Protein AF-A0A843IU50-F1 (afdb_monomer_lite)

Radius of gyration: 11.83 Å; chains: 1; bounding box: 29×26×30 Å

pLDDT: mean 95.02, std 3.06, range [81.75, 98.06]

Secondary structure (DSSP, 8-state):
-EEEEEGGGHHHHHHH--TTTS-EEEEPTT-SSEEEEE----GGGHHHHHHHHHHTT-EEEE----S----

Structure (mmCIF, N/CA/C/O backbone):
data_AF-A0A843IU50-F1
#
_entry.id   AF-A0A843IU50-F1
#
loop_
_atom_site.group_PDB
_atom_site.id
_atom_site.type_symbol
_atom_site.label_atom_id
_atom_site.label_alt_id
_atom_site.label_comp_id
_atom_site.label_asym_id
_atom_site.label_entity_id
_atom_site.label_seq_id
_atom_site.pdbx_PDB_ins_code
_atom_site.Cartn_x
_atom_site.Cartn_y
_atom_site.Cartn_z
_atom_site.occupancy
_atom_site.B_iso_or_equiv
_atom_site.auth_seq_id
_atom_site.auth_comp_id
_atom_site.auth_asym_id
_atom_site.auth_atom_id
_atom_site.pdbx_PDB_model_num
ATOM 1 N N . LEU A 1 1 ? 7.798 -3.255 -0.478 1.00 94.56 1 LEU A N 1
ATOM 2 C CA . LEU A 1 1 ? 7.253 -2.217 0.429 1.00 94.56 1 LEU A CA 1
ATOM 3 C C . LEU A 1 1 ? 6.262 -2.873 1.374 1.00 94.56 1 LEU A C 1
ATOM 5 O O . LEU A 1 1 ? 5.386 -3.595 0.909 1.00 94.56 1 LEU A O 1
ATOM 9 N N . MET A 1 2 ? 6.404 -2.640 2.673 1.00 97.69 2 MET A N 1
ATOM 10 C CA . MET A 1 2 ? 5.489 -3.139 3.702 1.00 97.69 2 MET A CA 1
ATOM 11 C C . MET A 1 2 ? 4.936 -1.959 4.494 1.00 97.69 2 MET A C 1
ATOM 13 O O . MET A 1 2 ? 5.670 -0.999 4.711 1.00 97.69 2 MET A O 1
ATOM 17 N N . ALA A 1 3 ? 3.667 -2.003 4.892 1.00 97.88 3 ALA A N 1
ATOM 18 C CA . ALA A 1 3 ? 3.060 -0.955 5.711 1.00 97.88 3 ALA A CA 1
ATOM 19 C C . ALA A 1 3 ? 1.818 -1.462 6.446 1.00 97.88 3 ALA A C 1
ATOM 21 O O . ALA A 1 3 ? 1.081 -2.291 5.918 1.00 97.88 3 ALA A O 1
ATOM 22 N N . ASP A 1 4 ? 1.534 -0.884 7.606 1.00 98.06 4 ASP A N 1
ATOM 23 C CA . ASP A 1 4 ? 0.242 -1.017 8.271 1.00 98.06 4 ASP A CA 1
ATOM 24 C C . ASP A 1 4 ? -0.677 0.102 7.787 1.00 98.06 4 ASP A C 1
ATOM 26 O O . ASP A 1 4 ? -0.301 1.276 7.819 1.00 98.06 4 ASP A O 1
ATOM 30 N N . ILE A 1 5 ? -1.891 -0.235 7.361 1.00 98.00 5 ILE A N 1
ATOM 31 C CA . ILE A 1 5 ? -2.849 0.709 6.778 1.00 98.00 5 ILE A CA 1
ATOM 32 C C . ILE A 1 5 ? -4.208 0.587 7.468 1.00 98.00 5 ILE A C 1
ATOM 34 O O . ILE A 1 5 ? -4.641 -0.534 7.750 1.00 98.00 5 ILE A O 1
ATOM 38 N N . PRO A 1 6 ? -4.922 1.708 7.690 1.00 98.06 6 PRO A N 1
ATOM 39 C CA . PRO A 1 6 ? -6.310 1.665 8.129 1.00 98.06 6 PRO A CA 1
ATOM 40 C C . PRO A 1 6 ? -7.175 0.833 7.177 1.00 98.06 6 PRO A C 1
ATOM 42 O O . PRO A 1 6 ? -7.154 1.019 5.957 1.00 98.06 6 PRO A O 1
ATOM 45 N N . LYS A 1 7 ? -7.957 -0.095 7.728 1.00 97.38 7 LYS A N 1
ATOM 46 C CA . LYS A 1 7 ? -8.734 -1.071 6.951 1.00 97.38 7 LYS A CA 1
ATOM 47 C C . LYS A 1 7 ? -9.727 -0.404 5.992 1.00 97.38 7 LYS A C 1
ATOM 49 O O . LYS A 1 7 ? -9.938 -0.895 4.886 1.00 97.38 7 LYS A O 1
ATOM 54 N N . ASP A 1 8 ? -10.268 0.757 6.363 1.00 97.69 8 ASP A N 1
ATOM 55 C CA . ASP A 1 8 ? -11.175 1.570 5.539 1.00 97.69 8 ASP A CA 1
ATOM 56 C C . ASP A 1 8 ? -10.485 2.240 4.331 1.00 97.69 8 ASP A C 1
ATOM 58 O O . ASP A 1 8 ? -11.157 2.709 3.410 1.00 97.69 8 ASP A O 1
ATOM 62 N N . LYS A 1 9 ? -9.147 2.286 4.298 1.00 97.44 9 LYS A N 1
ATOM 63 C CA . LYS A 1 9 ? -8.353 2.813 3.174 1.00 97.44 9 LYS A CA 1
ATOM 64 C C . LYS A 1 9 ? -7.812 1.729 2.246 1.00 97.44 9 LYS A C 1
ATOM 66 O O . LYS A 1 9 ? -7.224 2.072 1.219 1.00 97.44 9 LYS A O 1
ATOM 71 N N . LEU A 1 10 ? -8.044 0.448 2.542 1.00 95.00 10 LEU A N 1
ATOM 72 C CA . LEU A 1 10 ? -7.488 -0.668 1.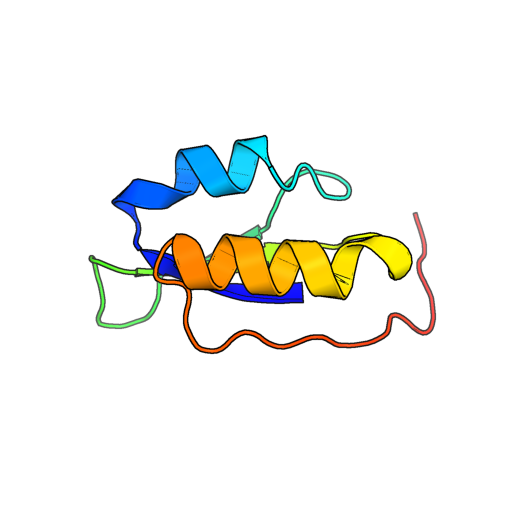772 1.00 95.00 10 LEU A CA 1
ATOM 73 C C . LEU A 1 10 ? -7.840 -0.600 0.276 1.00 95.00 10 LEU A C 1
ATOM 75 O O . LEU A 1 10 ? -6.966 -0.799 -0.562 1.00 95.00 10 LEU A O 1
ATOM 79 N N . GLY A 1 11 ? -9.076 -0.234 -0.076 1.00 94.81 11 GLY A N 1
ATOM 80 C CA . GLY A 1 11 ? -9.481 -0.118 -1.484 1.00 94.81 11 GLY A CA 1
ATOM 81 C C . GLY A 1 11 ? -8.682 0.937 -2.266 1.00 94.81 11 GLY A C 1
ATOM 82 O O . GLY A 1 11 ? -8.337 0.728 -3.430 1.00 94.81 11 GLY A O 1
ATOM 83 N N . LYS A 1 12 ? -8.303 2.048 -1.614 1.00 95.62 12 LYS A N 1
ATOM 84 C CA . LYS A 1 12 ? -7.425 3.058 -2.231 1.00 95.62 12 LYS A CA 1
ATOM 85 C C . LYS A 1 12 ? -6.020 2.507 -2.441 1.00 95.62 12 LYS A C 1
ATOM 87 O O . LYS A 1 12 ? -5.448 2.710 -3.504 1.00 95.62 12 LYS A O 1
ATOM 92 N N . VAL A 1 13 ?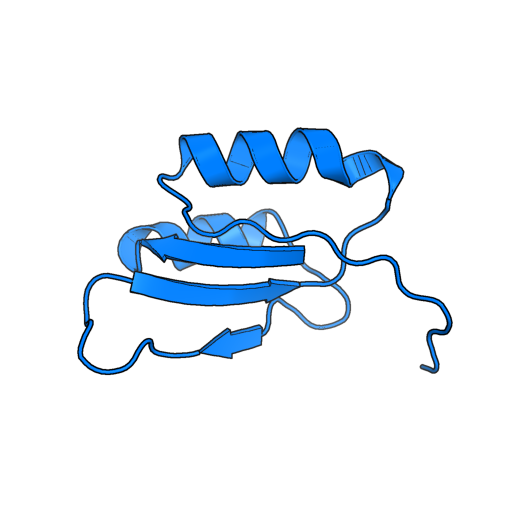 -5.483 1.786 -1.458 1.00 94.62 13 VAL A N 1
ATOM 93 C CA . VAL A 1 13 ? -4.169 1.139 -1.570 1.00 94.62 13 VAL A CA 1
ATOM 94 C C . VAL A 1 13 ? -4.148 0.134 -2.719 1.00 94.62 13 VAL A C 1
ATOM 96 O O . VAL A 1 13 ? -3.241 0.194 -3.539 1.00 94.62 13 VAL A O 1
ATOM 99 N N . GLN A 1 14 ? -5.152 -0.739 -2.827 1.00 93.06 14 GLN A N 1
ATOM 100 C CA . GLN A 1 14 ? -5.235 -1.723 -3.914 1.00 93.06 14 GLN A CA 1
ATOM 101 C C . GLN A 1 14 ? -5.278 -1.068 -5.301 1.00 93.06 14 GLN A C 1
ATOM 103 O O . GLN A 1 14 ? -4.699 -1.596 -6.243 1.00 93.06 14 GLN A O 1
ATOM 108 N N . SER A 1 15 ? -5.922 0.097 -5.413 1.00 93.69 15 SER A N 1
ATOM 109 C CA . SER A 1 15 ? -5.993 0.847 -6.672 1.00 93.69 15 SER A CA 1
ATOM 110 C C . SER A 1 15 ? -4.666 1.520 -7.035 1.00 93.69 15 SER A C 1
ATOM 112 O O . SER A 1 15 ? -4.316 1.601 -8.207 1.00 93.69 15 SER A O 1
ATOM 114 N N . MET A 1 16 ? -3.931 2.027 -6.041 1.00 92.31 16 MET A N 1
ATOM 115 C CA . MET A 1 16 ? -2.662 2.732 -6.259 1.00 92.31 16 MET A CA 1
ATOM 116 C C . MET A 1 16 ? -1.476 1.785 -6.447 1.00 92.31 16 MET A C 1
ATOM 118 O O . MET A 1 16 ? -0.526 2.129 -7.142 1.00 92.31 16 MET A O 1
ATOM 122 N N . PHE A 1 17 ? -1.516 0.611 -5.817 1.00 93.25 17 PHE A N 1
ATOM 123 C CA . PHE A 1 17 ? -0.401 -0.330 -5.790 1.00 93.25 17 PHE A CA 1
ATOM 124 C C . PHE A 1 17 ? -0.837 -1.686 -6.355 1.00 93.25 17 PHE A C 1
ATOM 126 O O . PHE A 1 17 ? -1.110 -2.609 -5.585 1.00 93.25 17 PHE A O 1
ATOM 133 N N . PRO A 1 18 ? -0.893 -1.834 -7.693 1.00 87.75 18 PRO A N 1
ATOM 134 C CA . PRO A 1 18 ? -1.292 -3.089 -8.329 1.00 87.75 18 PRO A CA 1
ATOM 135 C C . PRO A 1 18 ? -0.275 -4.218 -8.106 1.00 87.75 18 PRO A C 1
ATOM 137 O O . PRO A 1 18 ? -0.639 -5.385 -8.192 1.00 87.75 18 PRO A O 1
ATOM 140 N N . GLY A 1 19 ? 0.982 -3.901 -7.774 1.00 87.88 19 GLY A N 1
ATOM 141 C CA . GLY A 1 19 ? 2.019 -4.896 -7.497 1.00 87.88 19 GLY A CA 1
ATOM 142 C C . GLY A 1 19 ? 2.287 -5.837 -8.674 1.00 87.88 19 GLY A C 1
ATOM 143 O O . GLY A 1 19 ? 2.044 -5.492 -9.826 1.00 87.88 19 GLY A O 1
ATOM 144 N N . LEU A 1 20 ? 2.783 -7.042 -8.374 1.00 88.75 20 LEU A N 1
ATOM 145 C CA . LEU A 1 20 ? 2.940 -8.108 -9.374 1.00 88.75 20 LEU A CA 1
ATOM 146 C C . LEU A 1 20 ? 1.615 -8.847 -9.632 1.00 88.75 20 LEU A C 1
ATOM 148 O O . LEU A 1 20 ? 1.274 -9.125 -10.775 1.00 88.75 20 LEU A O 1
ATOM 152 N N . ALA A 1 21 ? 0.866 -9.145 -8.567 1.00 87.31 21 ALA A N 1
ATOM 153 C CA . ALA A 1 21 ? -0.435 -9.822 -8.611 1.00 87.31 21 ALA A CA 1
ATOM 154 C C . ALA A 1 21 ? -1.437 -9.205 -7.611 1.00 87.31 21 ALA A C 1
ATOM 156 O O . ALA A 1 21 ? -2.371 -9.861 -7.156 1.00 87.31 21 ALA A O 1
ATOM 157 N N . GLY A 1 22 ? -1.212 -7.947 -7.232 1.00 89.31 22 GLY A N 1
ATOM 158 C CA . GLY A 1 22 ? -1.875 -7.272 -6.120 1.00 89.31 22 GLY A CA 1
ATOM 159 C C . GLY A 1 22 ? -1.009 -7.198 -4.856 1.00 89.31 22 GLY A C 1
ATOM 160 O O . GLY A 1 22 ? 0.003 -7.897 -4.737 1.00 89.31 22 GLY A O 1
ATOM 161 N N . PRO A 1 23 ? -1.388 -6.341 -3.892 1.00 95.31 23 PRO A N 1
ATOM 162 C CA . PRO A 1 23 ? -0.785 -6.334 -2.570 1.00 95.31 23 PRO A CA 1
ATOM 163 C C . PRO A 1 23 ? -1.258 -7.554 -1.771 1.00 95.31 23 PRO A C 1
ATOM 165 O O . PRO A 1 23 ? -2.453 -7.848 -1.712 1.00 95.31 23 PRO A O 1
ATOM 168 N N . THR A 1 24 ? -0.340 -8.223 -1.080 1.00 96.12 24 THR A N 1
ATOM 169 C CA . THR A 1 24 ? -0.698 -9.183 -0.031 1.00 96.12 24 THR A CA 1
ATOM 170 C C . THR A 1 24 ? -1.281 -8.419 1.152 1.00 96.12 24 THR A C 1
ATOM 172 O O . THR A 1 24 ? -0.706 -7.414 1.568 1.00 96.12 24 THR A O 1
ATOM 175 N N . VAL A 1 25 ? -2.394 -8.900 1.710 1.00 96.75 25 VAL A N 1
ATOM 176 C CA . VAL A 1 25 ? -3.085 -8.275 2.849 1.00 96.75 25 VAL A CA 1
ATOM 177 C C . VAL A 1 25 ? -3.179 -9.272 3.998 1.00 96.75 25 VAL A C 1
ATOM 179 O O . VAL A 1 25 ? -3.640 -10.396 3.810 1.00 96.75 25 VAL A O 1
ATOM 182 N N . MET A 1 26 ? -2.758 -8.859 5.191 1.00 97.38 26 MET A N 1
ATOM 183 C CA . MET A 1 26 ? -2.783 -9.669 6.410 1.00 97.38 26 MET A CA 1
ATOM 184 C C . MET A 1 26 ? -3.510 -8.921 7.530 1.00 97.38 26 MET A C 1
ATOM 186 O O . MET A 1 26 ? -3.339 -7.712 7.698 1.00 97.38 26 MET A O 1
ATOM 190 N N . ASN A 1 27 ? -4.303 -9.643 8.323 1.00 97.44 27 ASN A N 1
ATOM 191 C CA . ASN A 1 27 ? -4.900 -9.089 9.537 1.00 97.44 27 ASN A CA 1
ATOM 192 C C . ASN A 1 27 ? -3.827 -8.941 10.621 1.00 97.44 27 ASN A C 1
ATOM 194 O O . ASN A 1 27 ? -3.011 -9.843 10.816 1.00 97.44 27 ASN A O 1
ATOM 198 N N . ILE A 1 28 ? -3.852 -7.825 11.346 1.00 96.88 28 ILE A N 1
ATOM 199 C CA . ILE A 1 28 ? -2.947 -7.598 12.474 1.00 96.88 28 ILE A CA 1
ATOM 200 C C . ILE A 1 28 ? -3.600 -8.172 13.732 1.00 96.88 28 ILE A C 1
ATOM 202 O O . ILE A 1 28 ? -4.741 -7.850 14.055 1.00 96.88 28 ILE A O 1
ATOM 206 N N . ALA A 1 29 ? -2.883 -9.038 14.448 1.00 97.19 29 ALA A N 1
ATOM 207 C CA . ALA A 1 29 ? -3.411 -9.681 15.646 1.00 97.19 29 ALA A CA 1
ATOM 208 C C . ALA A 1 29 ? -3.875 -8.641 16.683 1.00 97.19 29 ALA A C 1
ATOM 210 O O . ALA A 1 29 ? -3.140 -7.714 17.022 1.00 97.19 29 ALA A O 1
ATOM 211 N N . GLY A 1 30 ? -5.103 -8.803 17.182 1.00 96.88 30 GLY A N 1
ATOM 212 C CA . GLY A 1 30 ? -5.699 -7.891 18.163 1.00 96.88 30 GLY A CA 1
ATOM 213 C C . GLY A 1 30 ? -6.136 -6.534 17.601 1.00 96.88 30 GLY A C 1
ATOM 214 O O . GLY A 1 30 ? -6.416 -5.631 18.387 1.00 96.88 30 GLY A O 1
ATOM 215 N N . ARG A 1 31 ? -6.188 -6.366 16.271 1.00 95.75 31 ARG A N 1
ATOM 216 C CA . ARG A 1 31 ? -6.644 -5.133 15.619 1.00 95.75 31 ARG A CA 1
ATOM 217 C C . ARG A 1 31 ? -7.647 -5.412 14.508 1.00 95.75 31 ARG A C 1
ATOM 219 O O . ARG A 1 31 ? -7.352 -6.140 13.567 1.00 95.75 31 ARG A O 1
ATOM 226 N N . ASP A 1 32 ? -8.784 -4.727 14.573 1.00 96.12 32 ASP A N 1
ATOM 227 C CA . ASP A 1 32 ? -9.805 -4.750 13.517 1.00 96.12 32 ASP A CA 1
ATOM 228 C C . ASP A 1 32 ? -9.766 -3.501 12.625 1.00 96.12 32 ASP A C 1
ATOM 230 O O . ASP A 1 32 ? -10.357 -3.481 11.542 1.00 96.12 32 ASP A O 1
ATOM 234 N N . ASP A 1 33 ? -9.058 -2.461 13.072 1.00 97.12 33 ASP A N 1
ATOM 235 C CA . ASP A 1 33 ? -8.968 -1.150 12.432 1.00 97.12 33 ASP A CA 1
ATOM 236 C C . ASP A 1 33 ? -7.834 -1.048 11.402 1.00 97.12 33 ASP A C 1
ATOM 238 O O . ASP A 1 33 ? -7.852 -0.152 10.560 1.00 97.12 33 ASP A O 1
ATOM 242 N N . MET A 1 34 ? -6.866 -1.967 11.439 1.00 97.50 34 MET A N 1
ATOM 243 C CA . MET A 1 34 ? -5.653 -1.935 10.620 1.00 97.50 34 MET A CA 1
ATOM 244 C C . MET A 1 34 ? -5.382 -3.286 9.953 1.00 97.50 34 MET A C 1
ATOM 246 O O . MET A 1 34 ? -5.673 -4.346 10.505 1.00 97.50 34 MET A O 1
ATOM 250 N N . VAL A 1 35 ? -4.754 -3.236 8.784 1.00 97.94 35 VAL A N 1
ATOM 251 C CA . VAL A 1 35 ? -4.225 -4.398 8.060 1.00 97.94 35 VAL A CA 1
ATOM 252 C C . VAL A 1 35 ? -2.779 -4.140 7.662 1.00 97.94 35 VAL A C 1
ATOM 254 O O . VAL A 1 35 ? -2.413 -3.003 7.369 1.00 97.94 35 VAL A O 1
ATOM 257 N N . ALA A 1 36 ? -1.966 -5.189 7.617 1.00 98.00 36 ALA A N 1
ATOM 258 C CA . ALA A 1 36 ? -0.622 -5.116 7.062 1.00 98.00 36 ALA A CA 1
ATOM 259 C C . ALA A 1 36 ? -0.680 -5.418 5.562 1.00 98.00 36 ALA A C 1
ATOM 261 O O . ALA A 1 36 ? -1.299 -6.401 5.142 1.00 98.00 36 ALA A O 1
ATOM 262 N N . ILE A 1 37 ? -0.029 -4.584 4.757 1.00 97.19 37 ILE A N 1
ATOM 263 C CA . ILE A 1 37 ? 0.133 -4.792 3.321 1.00 97.19 37 ILE A CA 1
ATOM 264 C C . ILE A 1 37 ? 1.585 -5.115 2.987 1.00 97.19 37 ILE A C 1
ATOM 266 O O . ILE A 1 37 ? 2.515 -4.566 3.581 1.00 97.19 37 ILE A O 1
ATOM 270 N N . HIS A 1 38 ? 1.779 -5.963 1.983 1.00 96.44 38 HIS A N 1
ATOM 271 C CA . HIS A 1 38 ? 3.071 -6.167 1.343 1.00 96.44 38 HIS A CA 1
ATOM 272 C C . HIS A 1 38 ? 2.892 -6.092 -0.171 1.00 96.44 38 HIS A C 1
ATOM 274 O O . HIS A 1 38 ? 2.121 -6.849 -0.753 1.00 96.44 38 HIS A O 1
ATOM 280 N N . VAL A 1 39 ? 3.601 -5.163 -0.808 1.00 95.56 39 VAL A N 1
ATOM 281 C CA . VAL A 1 39 ? 3.541 -4.953 -2.253 1.00 95.56 39 VAL A CA 1
ATOM 282 C C . VAL A 1 39 ? 4.923 -4.682 -2.839 1.00 95.56 39 VAL A C 1
ATOM 284 O O . VAL A 1 39 ? 5.758 -3.997 -2.236 1.00 95.56 39 VAL A O 1
ATOM 287 N N . VAL A 1 40 ? 5.169 -5.243 -4.020 1.00 94.50 40 VAL A N 1
ATOM 288 C CA . VAL A 1 40 ? 6.347 -4.948 -4.840 1.00 94.50 40 VAL A CA 1
ATOM 289 C C . VAL A 1 40 ? 6.048 -3.697 -5.659 1.00 94.50 40 VAL A C 1
ATOM 291 O O . VAL A 1 40 ? 5.001 -3.618 -6.293 1.00 94.50 40 VAL A O 1
ATOM 294 N N . ILE A 1 41 ? 6.952 -2.723 -5.623 1.00 93.94 41 ILE A N 1
ATOM 295 C CA . ILE A 1 41 ? 6.862 -1.482 -6.400 1.00 93.94 41 ILE A CA 1
ATOM 296 C C . ILE A 1 41 ? 8.210 -1.205 -7.056 1.00 93.94 41 ILE A C 1
ATOM 298 O O . ILE A 1 41 ? 9.240 -1.675 -6.562 1.00 93.94 41 ILE A O 1
ATOM 302 N N . ASP A 1 42 ? 8.205 -0.429 -8.136 1.00 93.12 42 ASP A N 1
ATOM 303 C CA . ASP A 1 42 ? 9.439 0.038 -8.757 1.00 93.12 42 ASP A CA 1
ATOM 304 C C . ASP A 1 42 ? 10.219 0.954 -7.805 1.00 93.12 42 ASP A C 1
ATOM 306 O O . ASP A 1 42 ? 9.652 1.763 -7.068 1.00 93.12 42 ASP A O 1
ATOM 310 N N . ASN A 1 43 ? 11.551 0.860 -7.853 1.00 92.94 43 ASN A N 1
ATOM 311 C CA . ASN A 1 43 ? 12.436 1.629 -6.972 1.00 92.94 43 ASN A CA 1
ATOM 312 C C . ASN A 1 43 ? 12.241 3.149 -7.140 1.00 92.94 43 ASN A C 1
ATOM 314 O O . ASN A 1 43 ? 12.171 3.888 -6.159 1.00 92.94 43 ASN A O 1
ATOM 318 N N . LYS A 1 44 ? 12.046 3.603 -8.385 1.00 94.75 44 LYS A N 1
ATOM 319 C CA . LYS A 1 44 ? 11.790 5.015 -8.712 1.00 94.75 44 LYS A CA 1
ATOM 320 C C . LYS A 1 44 ? 10.548 5.587 -8.005 1.00 94.75 44 LYS A C 1
ATOM 322 O O . LYS A 1 44 ? 10.512 6.783 -7.747 1.00 94.75 44 LYS A O 1
ATOM 327 N N . ASP A 1 45 ? 9.579 4.737 -7.656 1.00 94.81 45 ASP A N 1
ATOM 328 C CA . ASP A 1 45 ? 8.296 5.143 -7.076 1.00 94.81 45 ASP A CA 1
ATOM 329 C C . ASP A 1 45 ? 8.292 5.055 -5.539 1.00 94.81 45 ASP A C 1
ATOM 331 O O . ASP A 1 45 ? 7.292 5.383 -4.900 1.00 94.81 45 ASP A O 1
ATOM 335 N N . ILE A 1 46 ? 9.396 4.626 -4.907 1.00 94.88 46 ILE A N 1
ATOM 336 C CA . ILE A 1 46 ? 9.457 4.409 -3.451 1.00 94.88 46 ILE A CA 1
ATOM 337 C C . ILE A 1 46 ? 9.098 5.678 -2.676 1.00 94.88 46 ILE A C 1
ATOM 339 O O . ILE A 1 46 ? 8.304 5.616 -1.737 1.00 94.88 46 ILE A O 1
ATOM 343 N N . TYR A 1 47 ? 9.668 6.824 -3.051 1.00 95.69 47 TYR A N 1
ATOM 344 C CA . TYR A 1 47 ? 9.443 8.077 -2.331 1.00 95.69 47 TYR A CA 1
ATOM 345 C C . TYR A 1 47 ? 7.968 8.502 -2.377 1.00 95.69 47 TYR A C 1
ATOM 347 O O . TYR A 1 47 ? 7.367 8.816 -1.344 1.00 95.69 47 TYR A O 1
ATOM 355 N N . ASP A 1 48 ? 7.360 8.439 -3.560 1.00 96.50 48 ASP A N 1
ATOM 356 C CA . ASP A 1 48 ? 5.957 8.795 -3.761 1.00 96.50 48 ASP A CA 1
ATOM 357 C C . ASP A 1 48 ? 5.019 7.803 -3.071 1.00 96.50 48 ASP A C 1
ATOM 359 O O . ASP A 1 48 ? 4.049 8.212 -2.428 1.00 96.50 48 ASP A O 1
ATOM 363 N N . ALA A 1 49 ? 5.347 6.509 -3.112 1.00 95.94 49 ALA A N 1
ATOM 364 C CA . ALA A 1 49 ? 4.599 5.468 -2.423 1.00 95.94 49 ALA A CA 1
ATOM 365 C C . ALA A 1 49 ? 4.589 5.678 -0.903 1.00 95.94 49 ALA A C 1
ATOM 367 O O . ALA A 1 49 ? 3.525 5.631 -0.284 1.00 95.94 49 ALA A O 1
ATOM 368 N N . VAL A 1 50 ? 5.748 5.956 -0.294 1.00 96.81 50 VAL A N 1
ATOM 369 C CA . VAL A 1 50 ? 5.845 6.227 1.150 1.00 96.81 50 VAL A CA 1
ATOM 370 C C . VAL A 1 50 ? 5.003 7.449 1.516 1.00 96.81 50 VAL A C 1
ATOM 372 O O . VAL A 1 50 ? 4.183 7.369 2.431 1.00 96.81 50 VAL A O 1
ATOM 375 N N . ASN A 1 51 ? 5.133 8.549 0.771 1.00 97.31 51 ASN A N 1
ATOM 376 C CA . ASN A 1 51 ? 4.346 9.762 1.005 1.00 97.31 51 ASN A CA 1
ATOM 377 C C . ASN A 1 51 ? 2.835 9.521 0.867 1.00 97.31 51 ASN A C 1
ATOM 379 O O . ASN A 1 51 ? 2.046 10.016 1.677 1.00 97.31 51 ASN A O 1
ATOM 383 N N . ALA A 1 52 ? 2.411 8.768 -0.148 1.00 96.44 52 ALA A N 1
ATOM 384 C CA . ALA A 1 52 ? 1.006 8.435 -0.363 1.00 96.44 52 ALA A CA 1
ATOM 385 C C . ALA A 1 52 ? 0.446 7.591 0.790 1.00 96.44 52 ALA A C 1
ATOM 387 O O . ALA A 1 52 ? -0.631 7.892 1.310 1.00 96.44 52 ALA A O 1
ATOM 388 N N . LEU A 1 53 ? 1.190 6.576 1.239 1.00 97.06 53 LEU A N 1
ATOM 389 C CA . LEU A 1 53 ? 0.789 5.742 2.370 1.00 97.06 53 LEU A CA 1
ATOM 390 C C . LEU A 1 53 ? 0.724 6.547 3.669 1.00 97.06 53 LEU A C 1
ATOM 392 O O . LEU A 1 53 ? -0.260 6.422 4.393 1.00 97.06 53 LEU A O 1
ATOM 396 N N . GLN A 1 54 ? 1.692 7.428 3.939 1.00 97.00 54 GLN A N 1
ATOM 397 C CA . GLN A 1 54 ? 1.651 8.319 5.107 1.00 97.00 54 GLN A CA 1
ATOM 398 C C . GLN A 1 54 ? 0.398 9.204 5.105 1.00 97.00 54 GLN A C 1
ATOM 400 O O . GLN A 1 54 ? -0.297 9.291 6.118 1.00 97.00 54 GLN A O 1
ATOM 405 N N . LYS A 1 55 ? 0.045 9.801 3.958 1.00 97.62 55 LYS A N 1
ATOM 406 C CA . LYS A 1 55 ? -1.180 10.614 3.807 1.00 97.62 55 LYS A CA 1
ATOM 407 C C . LYS A 1 55 ? -2.468 9.813 4.014 1.00 97.62 55 LYS A C 1
ATOM 409 O O . LYS A 1 55 ? -3.484 10.384 4.400 1.00 97.62 55 LYS A O 1
ATOM 414 N N . LEU A 1 56 ? -2.439 8.502 3.776 1.00 96.31 56 LEU A N 1
ATOM 415 C CA . LEU A 1 56 ? -3.555 7.596 4.053 1.00 96.31 56 LEU A CA 1
ATOM 416 C C . LEU A 1 56 ? -3.605 7.101 5.507 1.0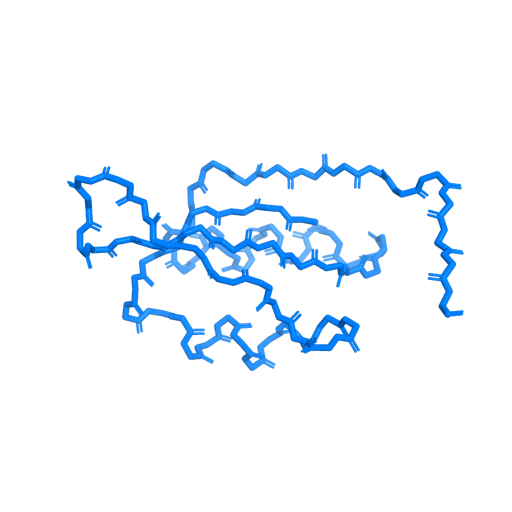0 96.31 56 LEU A C 1
ATOM 418 O O . LEU A 1 56 ? -4.476 6.299 5.837 1.00 96.31 56 LEU A O 1
ATOM 422 N N . GLY A 1 57 ? -2.713 7.578 6.378 1.00 96.62 57 GLY A N 1
ATOM 423 C CA . GLY A 1 57 ? -2.620 7.131 7.768 1.00 96.62 57 GLY A CA 1
ATOM 424 C C . GLY A 1 57 ? -1.784 5.864 7.948 1.00 96.62 57 GLY A C 1
ATOM 425 O O . GLY A 1 57 ? -1.891 5.207 8.983 1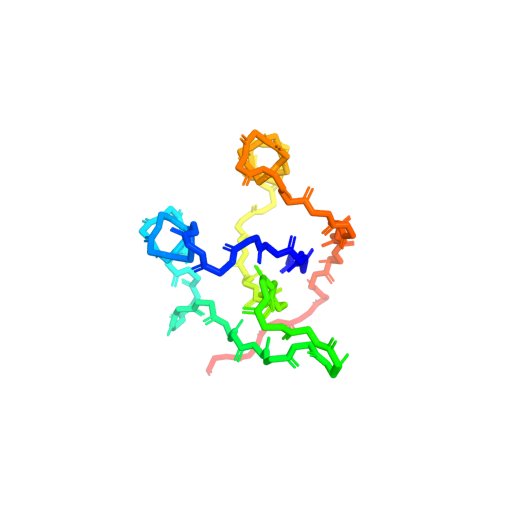.00 96.62 57 GLY A O 1
ATOM 426 N N . GLY A 1 58 ? -0.970 5.519 6.950 1.00 96.75 58 GLY A N 1
ATOM 427 C CA . GLY A 1 58 ? -0.073 4.379 6.995 1.00 96.75 58 GLY A CA 1
ATOM 428 C C . GLY A 1 58 ? 1.033 4.532 8.030 1.00 96.75 58 GLY A C 1
ATOM 429 O O . GLY A 1 58 ? 1.606 5.608 8.210 1.00 96.75 58 GLY A O 1
ATOM 430 N N . LYS A 1 59 ? 1.321 3.433 8.723 1.00 96.31 59 LYS A N 1
ATOM 431 C CA . LYS A 1 59 ? 2.303 3.330 9.807 1.00 96.31 59 LYS A CA 1
ATOM 432 C C . LYS A 1 59 ?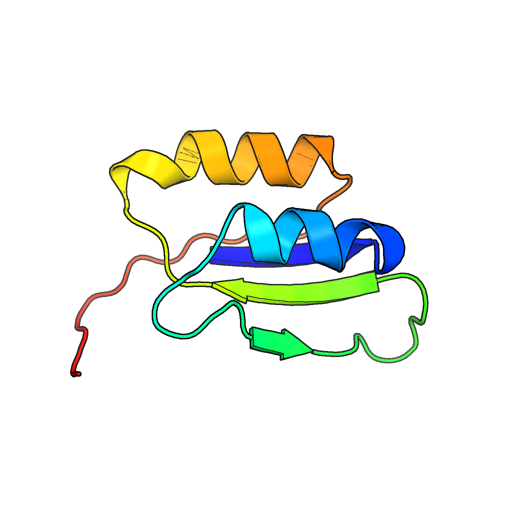 3.244 2.163 9.534 1.00 96.31 59 LYS A C 1
ATOM 434 O O . LYS A 1 59 ? 2.956 1.322 8.690 1.00 96.31 59 LYS A O 1
ATOM 439 N N . GLY A 1 60 ? 4.385 2.136 10.225 1.00 96.25 60 GLY A N 1
ATOM 440 C CA . GLY A 1 60 ? 5.338 1.027 10.106 1.00 96.25 60 GLY A CA 1
ATOM 441 C C . GLY A 1 60 ? 5.791 0.778 8.664 1.00 96.25 60 GLY A C 1
ATOM 442 O O . GLY A 1 60 ? 5.865 -0.368 8.242 1.00 96.25 60 GLY A O 1
ATOM 443 N N . ILE A 1 61 ? 6.018 1.839 7.881 1.00 97.62 61 ILE A N 1
ATOM 444 C CA . ILE A 1 61 ? 6.356 1.704 6.461 1.00 97.62 61 ILE A CA 1
ATOM 445 C C . ILE A 1 61 ? 7.816 1.264 6.333 1.00 97.62 61 ILE A C 1
ATOM 447 O O . ILE A 1 61 ? 8.722 2.004 6.714 1.00 97.62 61 ILE A O 1
ATOM 451 N N . LEU A 1 62 ? 8.039 0.076 5.774 1.00 96.75 62 LEU A N 1
ATOM 452 C CA . LEU A 1 62 ? 9.361 -0.495 5.532 1.00 96.75 62 LEU A CA 1
ATOM 453 C C . LEU A 1 62 ? 9.612 -0.657 4.031 1.00 96.75 62 LEU A C 1
ATOM 455 O O . LEU A 1 62 ? 8.753 -1.114 3.266 1.00 96.75 62 LEU A O 1
ATOM 459 N N . THR A 1 63 ? 10.829 -0.327 3.610 1.00 95.38 63 THR A N 1
ATOM 460 C CA . THR A 1 63 ? 11.322 -0.579 2.254 1.00 95.38 63 THR A CA 1
ATOM 461 C C . THR A 1 63 ? 12.496 -1.540 2.342 1.00 95.38 63 THR A C 1
ATOM 463 O O . THR A 1 63 ? 13.344 -1.424 3.222 1.00 95.38 63 THR A O 1
ATOM 466 N N . LEU A 1 64 ? 12.500 -2.531 1.458 1.00 93.81 64 LEU A N 1
ATOM 467 C CA . LEU A 1 64 ? 13.549 -3.534 1.358 1.00 93.81 64 LEU A CA 1
ATOM 468 C C . LEU A 1 64 ? 13.889 -3.664 -0.129 1.00 93.81 64 LEU A C 1
ATOM 470 O O . LEU A 1 64 ? 12.952 -3.768 -0.933 1.00 93.81 64 LEU A O 1
ATOM 474 N N . PRO A 1 65 ? 15.175 -3.616 -0.513 1.00 92.69 65 PRO A N 1
ATOM 475 C CA . PRO A 1 65 ? 15.570 -3.915 -1.880 1.00 92.69 65 PRO A CA 1
ATOM 476 C C . PRO A 1 65 ? 15.293 -5.392 -2.191 1.00 92.69 65 PRO A C 1
ATOM 478 O O . PRO A 1 65 ? 15.322 -6.242 -1.302 1.00 92.69 65 PRO A O 1
ATOM 481 N N . ILE A 1 66 ? 15.010 -5.692 -3.458 1.00 91.94 66 ILE A N 1
ATOM 482 C CA . ILE A 1 66 ? 14.880 -7.066 -3.945 1.00 91.94 66 ILE A CA 1
ATOM 483 C C . ILE A 1 66 ? 16.177 -7.419 -4.667 1.00 91.94 66 ILE A C 1
ATOM 485 O O . ILE A 1 66 ? 16.456 -6.863 -5.727 1.00 91.94 66 ILE A O 1
ATOM 489 N N . ASP A 1 67 ? 16.944 -8.354 -4.110 1.00 93.75 67 ASP A N 1
ATOM 490 C CA . ASP A 1 67 ? 18.206 -8.806 -4.712 1.00 93.75 67 ASP A CA 1
ATOM 491 C C . ASP A 1 67 ? 17.974 -9.668 -5.958 1.00 93.75 67 ASP A C 1
ATOM 493 O O . ASP A 1 67 ? 18.753 -9.649 -6.912 1.00 93.75 67 ASP A O 1
ATOM 497 N N . ARG A 1 68 ? 16.890 -10.452 -5.954 1.00 92.94 68 ARG A N 1
ATOM 498 C CA . ARG A 1 68 ? 16.523 -11.330 -7.062 1.00 92.94 68 ARG A CA 1
ATOM 499 C C . ARG A 1 68 ? 15.018 -11.541 -7.117 1.00 92.94 68 ARG A C 1
ATOM 50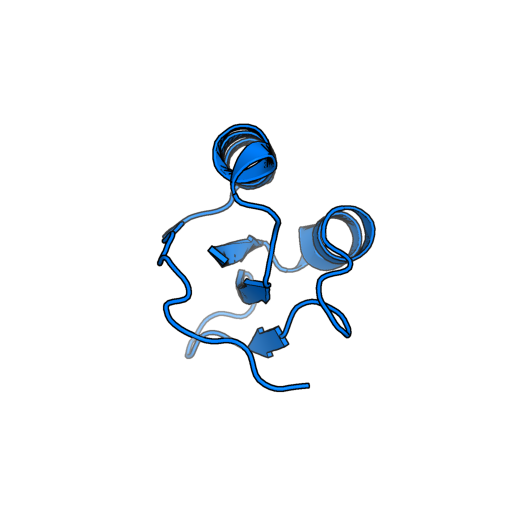1 O O . ARG A 1 68 ? 14.399 -11.864 -6.108 1.00 92.94 68 ARG A O 1
ATOM 508 N N . LEU A 1 69 ? 14.459 -11.423 -8.316 1.00 91.25 69 LEU A N 1
ATOM 509 C CA . LEU A 1 69 ? 13.078 -11.777 -8.625 1.00 91.25 69 LEU A CA 1
ATOM 510 C C . LEU A 1 69 ? 13.077 -12.953 -9.609 1.00 91.25 69 LEU A C 1
ATOM 512 O O . LEU A 1 69 ? 13.826 -12.940 -10.585 1.00 91.25 69 LEU A O 1
ATOM 516 N N . VAL A 1 70 ? 12.254 -13.966 -9.340 1.00 91.25 70 VAL A N 1
ATOM 517 C CA . VAL A 1 70 ? 11.988 -15.092 -10.246 1.00 91.25 70 VAL A CA 1
ATOM 518 C C . VAL A 1 70 ? 10.483 -15.117 -10.481 1.00 91.25 70 VAL A C 1
ATOM 520 O O . VAL A 1 70 ? 9.729 -15.082 -9.508 1.00 91.25 70 VAL A O 1
ATOM 523 N N . LEU A 1 71 ? 10.077 -15.113 -11.750 1.00 81.75 71 LEU A N 1
ATOM 524 C CA . LEU A 1 71 ? 8.681 -15.116 -12.189 1.00 81.75 71 LEU A CA 1
ATOM 525 C C . LEU A 1 71 ? 8.292 -16.495 -12.718 1.00 81.75 71 LEU A C 1
ATOM 527 O O . LEU A 1 71 ? 9.153 -17.116 -13.384 1.00 81.75 71 LEU A O 1
#

Foldseek 3Di:
DKWKAFPVCVVVVQVVAVAPPTWDWADDPPDPGIIMTDGDDDPVCVVVNVVVRVVRVIDPDDDDDDPDDDD

Sequence (71 aa):
LMADIPKDKLGKVQSMFPGLAGPTVMNIAGRDDMVAIHVVIDNKDIYDAVNALQKLGGKGILTLPIDRLVL